Protein AF-K1GV25-F1 (afdb_monomer_lite)

Foldseek 3Di:
DQDWDQQFQPDIDSPPDNPVVLLCQLQLHADDFDAAQGWGADDQWTWHRPHPVDIDIDGHDLLNVLLSNLLSQLRDQKHALVSNPVSDPPVLSVVLVVLLVVCVVVQQWDADPRMTGGDPNVSNCSNVSSVVSSVSSVVVD

Organism: NCBI:txid620833

pLDDT: mean 89.22, std 9.33, range [40.06, 98.44]

Sequence (141 aa):
MNSYELLELTKLSNGKDKYKYIRNNNSLKNLLPIGVGAGGHIQDIGIYNMNRQVSFYSRTSELNYKLSMISGLMQFEKFNLLEIQKYCDEKIYKEIFKRLKEFENKGYIKIENNFAIYQLKGIFWGNSLVADIIELIGRNL

InterPro domains:
  IPR058240 Radical SAM superfamily [SSF102114] (24-134)

Structure (mmCIF, N/CA/C/O backbone):
data_AF-K1GV25-F1
#
_entry.id   AF-K1GV25-F1
#
loop_
_atom_site.group_PDB
_atom_site.id
_atom_site.type_symbol
_atom_site.label_atom_id
_atom_site.label_alt_id
_atom_site.label_comp_id
_atom_site.label_asym_id
_atom_site.label_entity_id
_atom_site.label_seq_id
_atom_site.pdbx_PDB_ins_code
_atom_site.Cartn_x
_atom_site.Cartn_y
_ato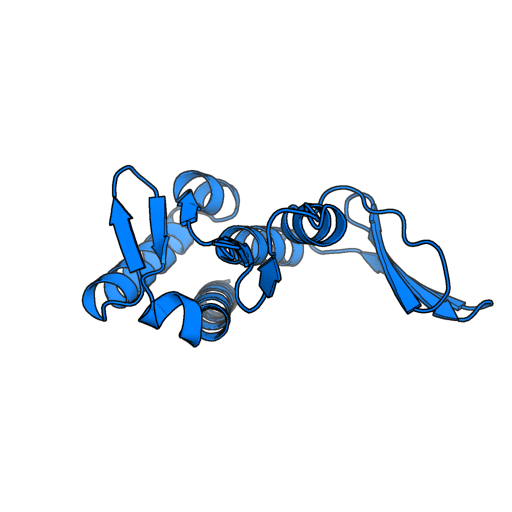m_site.Cartn_z
_atom_site.occupancy
_atom_site.B_iso_or_equiv
_atom_site.auth_seq_id
_atom_site.auth_comp_id
_atom_site.auth_asym_id
_atom_site.auth_atom_id
_atom_site.pdbx_PDB_model_num
ATOM 1 N N . MET A 1 1 ? -17.474 -26.161 -2.033 1.00 40.06 1 MET A N 1
ATOM 2 C CA . MET A 1 1 ? -17.519 -24.705 -2.293 1.00 40.06 1 MET A CA 1
ATOM 3 C C . MET A 1 1 ? -16.110 -24.259 -2.628 1.00 40.06 1 MET A C 1
ATOM 5 O O . MET A 1 1 ? -15.227 -24.489 -1.817 1.00 40.06 1 MET A O 1
ATOM 9 N N . ASN A 1 2 ? -15.879 -23.699 -3.816 1.00 49.78 2 ASN A N 1
ATOM 10 C CA . ASN A 1 2 ? -14.593 -23.075 -4.135 1.00 49.78 2 ASN A CA 1
ATOM 11 C C . ASN A 1 2 ? -14.572 -21.706 -3.443 1.00 49.78 2 ASN A C 1
ATOM 13 O O . ASN A 1 2 ? -15.161 -20.758 -3.957 1.00 49.78 2 ASN A O 1
ATOM 17 N N . SER A 1 3 ? -13.992 -21.627 -2.245 1.00 75.44 3 SER A N 1
ATOM 18 C CA . SER A 1 3 ? -13.795 -20.359 -1.542 1.00 75.44 3 SER A CA 1
ATOM 19 C C . SER A 1 3 ? -12.730 -19.549 -2.278 1.00 75.44 3 SER A C 1
ATOM 21 O O . SER A 1 3 ? -11.606 -20.016 -2.459 1.00 75.44 3 SER A O 1
ATOM 23 N N . TYR A 1 4 ? -13.100 -18.360 -2.746 1.00 80.00 4 TYR A N 1
ATOM 24 C CA . TYR A 1 4 ? -12.146 -17.401 -3.288 1.00 80.00 4 TYR A CA 1
ATOM 25 C C . TYR A 1 4 ? -11.519 -16.609 -2.137 1.00 80.00 4 TYR A C 1
ATOM 27 O O . TYR A 1 4 ? -12.224 -16.189 -1.222 1.00 80.00 4 TYR A O 1
ATOM 35 N N . GLU A 1 5 ? -10.209 -16.396 -2.198 1.00 84.56 5 GLU A N 1
ATOM 36 C CA . GLU A 1 5 ? -9.428 -15.612 -1.240 1.00 84.56 5 GLU A CA 1
ATOM 37 C C . GLU A 1 5 ? -8.871 -14.355 -1.917 1.00 84.56 5 GLU A C 1
ATOM 39 O O . GLU A 1 5 ? -8.485 -14.389 -3.092 1.00 84.56 5 GLU A O 1
ATOM 44 N N . LEU A 1 6 ? -8.799 -13.249 -1.171 1.00 85.00 6 LEU A N 1
ATOM 45 C CA . LEU A 1 6 ? -8.165 -12.016 -1.631 1.00 85.00 6 LEU A CA 1
ATOM 46 C C . LEU A 1 6 ? -6.640 -12.163 -1.580 1.00 85.00 6 LEU A C 1
ATOM 48 O O . LEU A 1 6 ? -6.056 -12.425 -0.530 1.00 85.00 6 LEU A O 1
ATOM 52 N N . LEU A 1 7 ? -5.983 -11.997 -2.728 1.00 85.62 7 LEU A N 1
ATOM 53 C CA . LEU A 1 7 ? -4.522 -12.039 -2.822 1.00 85.62 7 LEU A CA 1
ATOM 54 C C . LEU A 1 7 ? -3.897 -10.664 -2.611 1.00 85.62 7 LEU A C 1
ATOM 56 O O . LEU A 1 7 ? -2.926 -10.533 -1.869 1.00 85.62 7 LEU A O 1
ATOM 60 N N . GLU A 1 8 ? -4.462 -9.677 -3.291 1.00 86.38 8 GLU A N 1
ATOM 61 C CA . GLU A 1 8 ? -4.211 -8.248 -3.159 1.00 86.38 8 GLU A CA 1
ATOM 62 C C . GLU A 1 8 ? -5.489 -7.512 -3.570 1.00 86.38 8 GLU A C 1
ATOM 64 O O . GLU A 1 8 ? -6.396 -8.118 -4.154 1.00 86.38 8 GLU A O 1
ATOM 69 N N . LEU A 1 9 ? -5.568 -6.211 -3.302 1.00 88.12 9 LEU A N 1
ATOM 70 C CA . LEU A 1 9 ? -6.622 -5.357 -3.836 1.00 88.12 9 LEU A CA 1
ATOM 71 C C . LEU A 1 9 ? -6.808 -5.646 -5.332 1.00 88.12 9 LEU A C 1
ATOM 73 O O . LEU A 1 9 ? -5.846 -5.690 -6.093 1.00 88.12 9 LEU A O 1
ATOM 77 N N . THR A 1 10 ? -8.055 -5.858 -5.755 1.00 81.88 10 THR A N 1
ATOM 78 C CA . THR A 1 10 ? -8.461 -6.211 -7.134 1.00 81.88 10 THR A CA 1
ATOM 79 C C . THR A 1 10 ? -8.136 -7.628 -7.635 1.00 81.88 10 THR A C 1
ATOM 81 O O . THR A 1 10 ? -8.585 -7.972 -8.729 1.00 81.88 10 THR A O 1
ATOM 84 N N . LYS A 1 11 ? -7.447 -8.493 -6.868 1.00 85.44 11 LYS A N 1
ATOM 85 C CA . LYS A 1 11 ? -7.142 -9.874 -7.302 1.00 85.44 11 LYS A CA 1
ATOM 86 C C . LYS A 1 11 ? -7.589 -10.951 -6.323 1.00 85.44 11 LYS A C 1
ATOM 88 O O . LYS A 1 11 ? -7.200 -10.973 -5.158 1.00 85.44 11 LYS A O 1
ATOM 93 N N . LEU A 1 12 ? -8.340 -11.913 -6.854 1.00 86.19 12 LEU A N 1
ATOM 94 C CA . LEU A 1 12 ? -8.863 -13.073 -6.135 1.00 86.19 12 LEU A CA 1
ATOM 95 C C . LEU A 1 12 ? -8.232 -14.367 -6.667 1.00 86.19 12 LEU A C 1
ATOM 97 O O . LEU A 1 12 ? -7.954 -14.479 -7.860 1.00 86.19 12 LEU A O 1
ATOM 101 N N . SER A 1 13 ? -8.051 -15.364 -5.804 1.00 83.75 13 SER A N 1
ATOM 102 C CA . SER A 1 13 ? -7.620 -16.718 -6.180 1.00 83.75 13 SER A CA 1
ATOM 103 C C . SER A 1 13 ? -8.530 -17.766 -5.561 1.00 83.75 13 SER A C 1
ATOM 105 O O . SER A 1 13 ? -9.127 -17.544 -4.518 1.00 83.75 13 SER A O 1
ATOM 107 N N . ASN A 1 14 ? -8.625 -18.930 -6.194 1.00 86.06 14 ASN A N 1
ATOM 108 C CA . ASN A 1 14 ? -9.339 -20.098 -5.672 1.00 86.06 14 ASN A CA 1
ATOM 109 C C . ASN A 1 14 ? -8.435 -21.014 -4.817 1.00 86.06 14 ASN A C 1
ATOM 111 O O . ASN A 1 14 ? -8.712 -22.205 -4.690 1.00 86.06 14 ASN A O 1
ATOM 115 N N . GLY A 1 15 ? -7.305 -20.493 -4.324 1.00 77.50 15 GLY A N 1
ATOM 116 C CA . GLY A 1 15 ? -6.344 -21.208 -3.479 1.00 77.50 15 GLY A CA 1
ATOM 117 C C . GLY A 1 15 ? -5.365 -22.126 -4.223 1.00 77.50 15 GLY A C 1
ATOM 118 O O . GLY A 1 15 ? -4.421 -22.629 -3.614 1.00 77.50 15 GLY A O 1
ATOM 119 N N . LYS A 1 16 ? -5.532 -22.335 -5.539 1.00 80.44 16 LYS A N 1
ATOM 120 C CA . LYS A 1 16 ? -4.641 -23.210 -6.330 1.00 80.44 16 LYS A CA 1
ATOM 121 C C . LYS A 1 16 ? -3.303 -22.560 -6.668 1.00 80.44 16 LYS A C 1
ATOM 123 O O . LYS A 1 16 ? -2.297 -23.256 -6.773 1.00 80.44 16 LYS A O 1
ATOM 128 N N . ASP A 1 17 ? -3.289 -21.238 -6.814 1.00 73.38 17 ASP A N 1
ATOM 129 C CA . ASP A 1 17 ? -2.078 -20.460 -7.052 1.00 73.38 17 ASP A CA 1
ATOM 130 C C . ASP A 1 17 ? -1.862 -19.458 -5.912 1.00 73.38 17 ASP A C 1
ATOM 132 O O . ASP A 1 17 ? -2.777 -18.748 -5.481 1.00 73.38 17 ASP A O 1
ATOM 136 N N . LYS A 1 18 ? -0.619 -19.425 -5.424 1.00 71.38 18 LYS A N 1
ATOM 137 C CA . LYS A 1 18 ? -0.144 -18.532 -4.363 1.00 71.38 18 LYS A CA 1
ATOM 138 C C . LYS A 1 18 ? 0.309 -17.171 -4.905 1.00 71.38 18 LYS A C 1
ATOM 140 O O . LYS A 1 18 ? 0.632 -16.301 -4.095 1.00 71.38 18 LYS A O 1
ATOM 145 N N . TYR A 1 19 ? 0.374 -17.001 -6.233 1.00 73.06 19 TYR A N 1
ATOM 146 C CA . TYR A 1 19 ? 0.748 -15.768 -6.936 1.00 73.06 19 TYR A CA 1
ATOM 147 C C . TYR A 1 19 ? 2.008 -15.119 -6.335 1.00 73.06 19 TYR A C 1
ATOM 149 O O . TYR A 1 19 ? 2.045 -13.939 -5.980 1.00 73.06 19 TYR A O 1
ATOM 157 N N . LYS A 1 20 ? 3.069 -15.928 -6.181 1.00 73.81 20 LYS A N 1
ATOM 158 C CA . LYS A 1 20 ? 4.312 -15.528 -5.494 1.00 73.81 20 LYS A CA 1
ATOM 159 C C . LYS A 1 20 ? 4.974 -14.301 -6.123 1.00 73.81 20 LYS A C 1
ATOM 161 O O . LYS A 1 20 ? 5.569 -13.513 -5.396 1.00 73.81 20 LYS A O 1
ATOM 166 N N . TYR A 1 21 ? 4.859 -14.131 -7.442 1.00 71.88 21 TYR A N 1
ATOM 167 C CA . TYR A 1 21 ? 5.450 -12.994 -8.147 1.00 71.88 21 TYR A CA 1
ATOM 168 C C . TYR A 1 21 ? 4.874 -11.656 -7.653 1.00 71.88 21 TYR A C 1
ATOM 170 O O . TYR A 1 21 ? 5.638 -10.753 -7.332 1.00 71.88 21 TYR A O 1
ATOM 178 N N . ILE A 1 22 ? 3.547 -11.566 -7.498 1.00 70.38 22 ILE A N 1
ATOM 179 C CA . ILE A 1 22 ? 2.839 -10.365 -7.027 1.00 70.38 22 ILE A CA 1
ATOM 180 C C . ILE A 1 22 ? 3.277 -10.026 -5.610 1.00 70.38 22 ILE A C 1
ATOM 182 O O . ILE A 1 22 ? 3.664 -8.900 -5.313 1.00 70.38 22 ILE A O 1
ATOM 186 N N . ARG A 1 23 ? 3.267 -11.032 -4.731 1.00 73.25 23 ARG A N 1
ATOM 187 C CA . ARG A 1 23 ? 3.657 -10.850 -3.330 1.00 73.25 23 ARG A CA 1
ATOM 188 C C . ARG A 1 23 ? 5.112 -10.399 -3.206 1.00 73.25 23 ARG A C 1
ATOM 190 O O . ARG A 1 23 ? 5.414 -9.551 -2.371 1.00 73.25 23 ARG A O 1
ATOM 197 N N . ASN A 1 24 ? 6.009 -10.944 -4.028 1.00 75.38 24 ASN A N 1
ATOM 198 C CA . ASN A 1 24 ? 7.413 -10.530 -4.059 1.00 75.38 24 ASN A CA 1
ATOM 199 C C . ASN A 1 24 ? 7.575 -9.099 -4.583 1.00 75.38 24 ASN A C 1
ATOM 201 O O . ASN A 1 24 ? 8.348 -8.343 -4.003 1.00 75.38 24 ASN A O 1
ATOM 205 N N . ASN A 1 25 ? 6.813 -8.722 -5.612 1.00 74.88 25 ASN A N 1
ATOM 206 C CA . ASN A 1 25 ? 6.806 -7.368 -6.155 1.00 74.88 25 ASN A CA 1
ATOM 207 C C . ASN A 1 25 ? 6.343 -6.343 -5.106 1.00 74.88 25 ASN A C 1
ATOM 209 O O . ASN A 1 25 ? 7.059 -5.388 -4.825 1.00 74.88 25 ASN A O 1
ATOM 213 N N . ASN A 1 26 ? 5.210 -6.591 -4.440 1.00 75.88 26 ASN A N 1
ATOM 214 C CA . ASN A 1 26 ? 4.672 -5.686 -3.415 1.00 75.88 26 ASN A CA 1
ATOM 215 C C . ASN A 1 26 ? 5.524 -5.638 -2.137 1.00 75.88 26 ASN A C 1
ATOM 217 O O . ASN A 1 26 ? 5.451 -4.675 -1.387 1.00 75.88 26 ASN A O 1
ATOM 221 N N . SER A 1 27 ? 6.339 -6.662 -1.868 1.00 70.50 27 SER A N 1
ATOM 222 C CA . SER A 1 27 ? 7.300 -6.647 -0.751 1.00 70.50 27 SER A CA 1
ATOM 223 C C . SER A 1 27 ? 8.689 -6.145 -1.150 1.00 70.50 27 SER A C 1
ATOM 225 O O . SER A 1 27 ? 9.619 -6.275 -0.356 1.00 70.50 27 SER A O 1
ATOM 227 N N . LEU A 1 28 ? 8.836 -5.629 -2.379 1.00 69.25 28 LEU A N 1
ATOM 228 C CA . LEU A 1 28 ? 10.097 -5.210 -2.988 1.00 69.25 28 LEU A CA 1
ATOM 229 C C . LEU A 1 28 ? 11.245 -6.204 -2.740 1.00 69.25 28 LEU A C 1
ATOM 231 O O . LEU A 1 28 ? 12.404 -5.821 -2.577 1.00 69.25 28 LEU A O 1
ATOM 235 N N . LYS A 1 29 ? 10.968 -7.509 -2.796 1.00 79.12 29 LYS A N 1
ATOM 236 C CA . LYS A 1 29 ? 12.022 -8.531 -2.791 1.00 79.12 29 LYS A CA 1
ATOM 237 C C . LYS A 1 29 ? 12.694 -8.596 -4.150 1.00 79.12 29 LYS A C 1
ATOM 239 O O . LYS A 1 29 ? 12.004 -8.477 -5.154 1.00 79.12 29 LYS A O 1
ATOM 244 N N . ASN A 1 30 ? 13.998 -8.882 -4.169 1.00 83.00 30 ASN A N 1
ATOM 245 C CA . ASN A 1 30 ? 14.743 -9.077 -5.412 1.00 83.00 30 ASN A CA 1
ATOM 246 C C . ASN A 1 30 ? 13.969 -9.993 -6.371 1.00 83.00 30 ASN A C 1
ATOM 248 O O . ASN A 1 30 ? 13.679 -11.152 -6.054 1.00 83.00 30 ASN A O 1
ATOM 252 N N . LEU A 1 31 ? 13.642 -9.450 -7.537 1.00 86.38 31 LEU A N 1
ATOM 253 C CA . LEU A 1 31 ? 12.880 -10.093 -8.588 1.00 86.38 31 LEU A CA 1
ATOM 254 C C . LEU A 1 31 ? 13.661 -9.937 -9.887 1.00 86.38 31 LEU A C 1
ATOM 256 O O . LEU A 1 31 ? 13.738 -8.846 -10.443 1.00 86.38 31 LEU A O 1
ATOM 260 N N . LEU A 1 32 ? 14.245 -11.034 -10.365 1.00 88.31 32 LEU A N 1
ATOM 261 C CA . LEU A 1 32 ? 14.966 -11.047 -11.632 1.00 88.31 32 LEU A CA 1
ATOM 262 C C . LEU A 1 32 ? 13.956 -11.058 -12.795 1.00 88.31 32 LEU A C 1
ATOM 264 O O . LEU A 1 32 ? 13.213 -12.037 -12.923 1.00 88.31 32 LEU A O 1
ATOM 268 N N . PRO A 1 33 ? 13.913 -10.023 -13.654 1.00 87.81 33 PRO A N 1
ATOM 269 C CA . PRO A 1 33 ? 13.021 -10.028 -14.804 1.00 87.81 33 PRO A CA 1
ATOM 270 C C . PRO A 1 33 ? 13.611 -10.864 -15.937 1.00 87.81 33 PRO A C 1
ATOM 272 O O . PRO A 1 33 ? 14.649 -10.527 -16.509 1.00 87.81 33 PRO A O 1
ATOM 275 N N . ILE A 1 34 ? 12.922 -11.947 -16.292 1.00 89.06 34 ILE A N 1
ATOM 276 C CA . ILE A 1 34 ? 13.307 -12.828 -17.398 1.00 89.06 34 ILE A CA 1
ATOM 277 C C . ILE A 1 34 ? 12.264 -12.716 -18.509 1.00 89.06 34 ILE A C 1
ATOM 279 O O . ILE A 1 34 ? 11.072 -12.891 -18.269 1.00 89.06 34 ILE A O 1
ATOM 283 N N . GLY A 1 35 ? 12.729 -12.476 -19.735 1.00 90.19 35 GLY A N 1
ATOM 284 C CA . GLY A 1 35 ? 11.882 -12.381 -20.924 1.00 90.19 35 GLY A CA 1
ATOM 285 C C . GLY A 1 35 ? 11.492 -10.950 -21.294 1.00 90.19 35 GLY A C 1
ATOM 286 O O . GLY A 1 35 ? 11.728 -10.002 -20.547 1.00 90.19 35 GLY A O 1
ATOM 287 N N . VAL A 1 36 ? 10.925 -10.807 -22.493 1.00 90.88 36 VAL A N 1
ATOM 288 C CA . VAL A 1 36 ? 10.449 -9.528 -23.042 1.00 90.88 36 VAL A CA 1
ATOM 289 C C . VAL A 1 36 ? 9.172 -9.094 -22.324 1.00 90.88 36 VAL A C 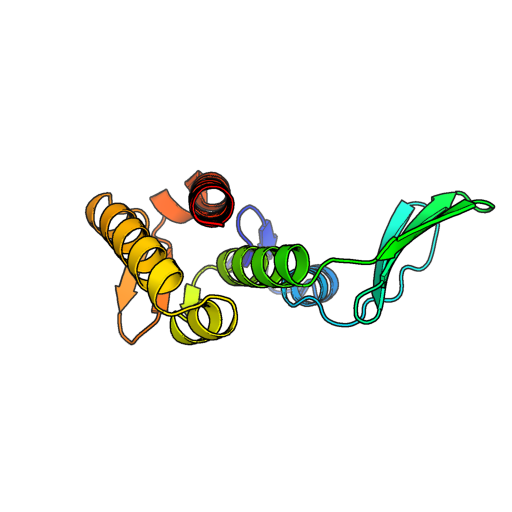1
ATOM 291 O O . VAL A 1 36 ? 8.274 -9.906 -22.124 1.00 90.88 36 VAL A O 1
ATOM 294 N N . GLY A 1 37 ? 9.095 -7.819 -21.948 1.00 89.56 37 GLY A N 1
ATOM 295 C CA . GLY A 1 37 ? 7.999 -7.237 -21.172 1.00 89.56 37 GLY A CA 1
ATOM 296 C C . GLY A 1 37 ? 8.089 -7.504 -19.668 1.00 89.56 37 GLY A C 1
ATOM 297 O O . GLY A 1 37 ? 7.199 -7.098 -18.925 1.00 89.56 37 GLY A O 1
ATOM 298 N N . ALA A 1 38 ? 9.142 -8.181 -19.197 1.00 89.75 38 ALA A N 1
ATOM 299 C CA . ALA A 1 38 ? 9.323 -8.451 -17.778 1.00 89.75 38 ALA A CA 1
ATOM 300 C C . ALA A 1 38 ? 9.918 -7.233 -17.059 1.00 89.75 38 ALA A C 1
ATOM 302 O O . ALA A 1 38 ? 10.967 -6.714 -17.450 1.00 89.75 38 ALA A O 1
ATOM 303 N N . GLY A 1 39 ? 9.247 -6.818 -15.986 1.00 89.75 39 GLY A N 1
ATOM 304 C CA . GLY A 1 39 ? 9.752 -5.869 -15.001 1.00 89.75 39 GLY A CA 1
ATOM 305 C C . GLY A 1 39 ? 10.177 -6.584 -13.723 1.00 89.75 39 GLY A C 1
ATOM 306 O O . GLY A 1 39 ? 9.620 -7.621 -13.361 1.00 89.75 39 GLY A O 1
ATOM 307 N N . GLY A 1 40 ? 11.183 -6.042 -13.057 1.00 88.62 40 GLY A N 1
ATOM 308 C CA . GLY A 1 40 ? 11.682 -6.544 -11.789 1.00 88.62 40 GLY A CA 1
ATOM 309 C C . GLY A 1 40 ? 12.644 -5.550 -11.169 1.00 88.62 40 GLY A C 1
ATOM 310 O O . GLY A 1 40 ? 12.838 -4.445 -11.677 1.00 88.62 40 GLY A O 1
ATOM 311 N N . HIS A 1 41 ? 13.263 -5.937 -10.068 1.00 88.00 41 HIS A N 1
ATOM 312 C CA . HIS A 1 41 ? 14.223 -5.088 -9.385 1.00 88.00 41 HIS A CA 1
ATOM 313 C C . HIS A 1 41 ? 15.199 -5.927 -8.571 1.00 88.00 41 HIS A C 1
ATOM 315 O O . HIS A 1 41 ? 14.868 -7.000 -8.066 1.00 88.00 41 HIS A O 1
ATOM 321 N N . ILE A 1 42 ? 16.424 -5.438 -8.447 1.00 86.62 42 ILE A N 1
ATOM 322 C CA . ILE A 1 42 ? 17.457 -6.021 -7.597 1.00 86.62 42 ILE A CA 1
ATOM 323 C C . ILE A 1 42 ? 18.015 -4.882 -6.758 1.00 86.62 42 ILE A C 1
ATOM 325 O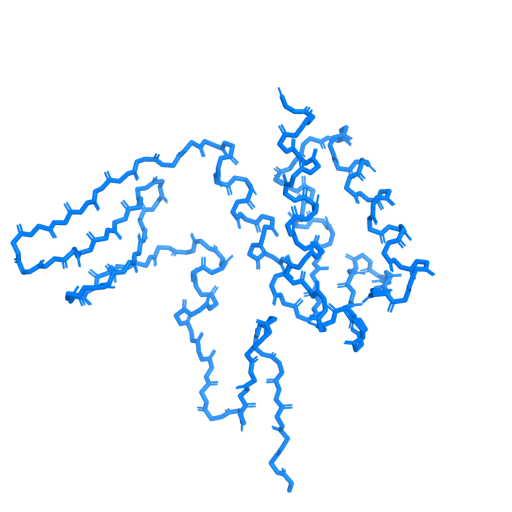 O . ILE A 1 42 ? 18.562 -3.927 -7.305 1.00 86.62 42 ILE A O 1
ATOM 329 N N . GLN A 1 43 ? 17.873 -4.989 -5.436 1.00 83.69 43 GLN A N 1
ATOM 330 C CA . GLN A 1 43 ? 18.190 -3.905 -4.504 1.00 83.69 43 GLN A CA 1
ATOM 331 C C . GLN A 1 43 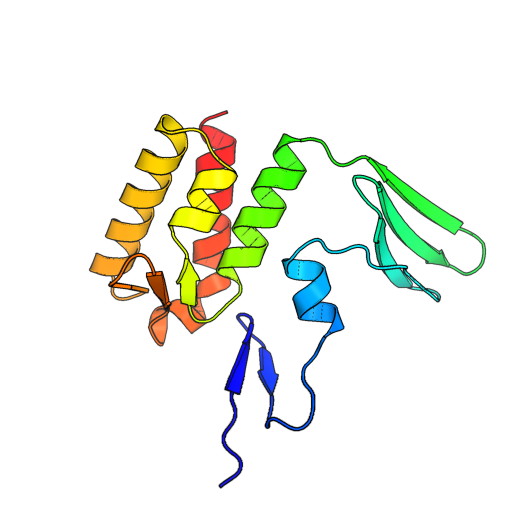? 17.446 -2.614 -4.897 1.00 83.69 43 GLN A C 1
ATOM 333 O O . GLN A 1 43 ? 16.222 -2.627 -5.014 1.00 83.69 43 GLN A O 1
ATOM 338 N N . ASP A 1 44 ? 18.162 -1.512 -5.112 1.00 83.88 44 ASP A N 1
ATOM 339 C CA . ASP A 1 44 ? 17.624 -0.215 -5.515 1.00 83.88 44 ASP A CA 1
ATOM 340 C C . ASP A 1 44 ? 17.519 -0.042 -7.042 1.00 83.88 44 ASP A C 1
ATOM 342 O O . ASP A 1 44 ? 17.106 1.019 -7.513 1.00 83.88 44 ASP A O 1
ATOM 346 N N . ILE A 1 45 ? 17.857 -1.065 -7.834 1.00 87.88 45 ILE A N 1
ATOM 347 C CA . ILE A 1 45 ? 17.842 -1.007 -9.299 1.00 87.88 45 ILE A CA 1
ATOM 348 C C . ILE A 1 45 ? 16.567 -1.661 -9.832 1.00 87.88 45 ILE A C 1
ATOM 350 O O . ILE A 1 45 ? 16.416 -2.881 -9.785 1.00 87.88 45 ILE A O 1
ATOM 354 N N . GLY A 1 46 ? 15.671 -0.849 -10.387 1.00 88.94 46 GLY A N 1
ATOM 355 C CA . GLY A 1 46 ? 14.557 -1.299 -11.218 1.00 88.94 46 GLY A CA 1
ATOM 356 C C . GLY A 1 46 ? 15.041 -1.665 -12.619 1.00 88.94 46 GLY A C 1
ATOM 357 O O . GLY A 1 46 ? 15.892 -0.980 -13.185 1.00 88.94 46 GLY A O 1
ATOM 358 N N . ILE A 1 47 ? 14.511 -2.755 -13.164 1.00 91.94 47 ILE A N 1
ATOM 359 C CA . ILE A 1 47 ? 14.906 -3.328 -14.450 1.00 91.94 47 ILE A CA 1
ATOM 360 C C . ILE A 1 47 ? 13.640 -3.632 -15.255 1.00 91.94 47 ILE A C 1
ATOM 362 O O . ILE A 1 47 ? 12.715 -4.267 -14.748 1.00 91.94 47 ILE A O 1
ATOM 366 N N . TYR A 1 48 ? 13.607 -3.227 -16.523 1.00 93.44 48 TYR A N 1
ATOM 367 C CA . TYR A 1 48 ? 12.517 -3.553 -17.441 1.00 93.44 48 TYR A CA 1
ATOM 368 C C . TYR A 1 48 ? 13.046 -3.965 -18.812 1.00 93.44 48 TYR A C 1
ATOM 370 O O . TYR A 1 48 ? 13.674 -3.172 -19.510 1.00 93.44 48 TYR A O 1
ATOM 378 N N . ASN A 1 49 ? 12.766 -5.199 -19.223 1.00 92.62 49 ASN A N 1
ATOM 379 C CA . ASN A 1 49 ? 13.170 -5.718 -20.527 1.00 92.62 49 ASN A CA 1
ATOM 380 C C . ASN A 1 49 ? 12.149 -5.296 -21.587 1.00 92.62 49 ASN A C 1
ATOM 382 O O . ASN A 1 49 ? 11.157 -5.989 -21.806 1.00 92.62 49 ASN A O 1
ATOM 386 N N . MET A 1 50 ? 12.375 -4.171 -22.262 1.00 90.69 50 MET A N 1
ATOM 387 C CA . MET A 1 50 ? 11.427 -3.659 -23.254 1.00 90.69 50 MET A CA 1
ATOM 388 C C . MET A 1 50 ? 11.302 -4.595 -24.462 1.00 90.69 50 MET A C 1
ATOM 390 O O . MET A 1 50 ? 10.198 -4.854 -24.936 1.00 90.69 50 MET A O 1
ATOM 394 N N . ASN A 1 51 ? 12.424 -5.102 -24.973 1.00 92.19 51 ASN A N 1
ATOM 395 C CA . ASN A 1 51 ? 12.459 -6.067 -26.071 1.00 92.19 51 ASN A CA 1
ATOM 396 C C . ASN A 1 51 ? 13.721 -6.944 -25.981 1.00 92.19 51 ASN A C 1
ATOM 398 O O . ASN A 1 51 ? 14.466 -6.869 -25.010 1.00 92.19 51 ASN A O 1
ATOM 402 N N . ARG A 1 52 ? 13.965 -7.802 -26.983 1.00 87.69 52 ARG A N 1
ATOM 403 C CA . ARG A 1 52 ? 15.118 -8.728 -26.985 1.00 87.69 52 ARG A CA 1
ATOM 404 C C . ARG A 1 52 ? 16.487 -8.031 -26.967 1.00 87.69 52 ARG A C 1
ATOM 406 O O . ARG A 1 52 ? 17.477 -8.694 -26.691 1.00 87.69 52 ARG A O 1
ATOM 413 N N . GLN A 1 53 ? 16.548 -6.746 -27.305 1.00 91.06 53 GLN A N 1
ATOM 414 C CA . GLN A 1 53 ? 17.781 -5.976 -27.470 1.00 91.06 53 GLN A CA 1
ATOM 415 C C . GLN A 1 53 ? 17.921 -4.840 -26.450 1.00 91.06 53 GLN A C 1
ATOM 417 O O . GLN A 1 53 ? 19.028 -4.355 -26.238 1.00 91.06 53 GLN A O 1
ATOM 422 N N . VAL A 1 54 ? 16.820 -4.399 -25.834 1.00 91.50 54 VAL A N 1
ATOM 423 C CA . VAL A 1 54 ? 16.792 -3.205 -24.985 1.00 91.50 54 VAL A CA 1
ATOM 424 C C . VAL A 1 54 ? 16.161 -3.513 -23.634 1.00 91.50 54 VAL A C 1
ATOM 426 O O . VAL A 1 54 ? 15.003 -3.935 -23.559 1.00 91.50 54 VAL A O 1
ATOM 429 N N . SER A 1 55 ? 16.908 -3.191 -22.579 1.00 93.06 55 SER A N 1
ATOM 430 C CA . SER A 1 55 ? 16.438 -3.168 -21.196 1.00 93.06 55 SER A CA 1
ATOM 431 C C . SER A 1 55 ? 16.693 -1.795 -20.582 1.00 93.06 55 SER A C 1
ATOM 433 O O . SER A 1 55 ? 17.761 -1.213 -20.767 1.00 93.06 55 SER A O 1
ATOM 435 N N . PHE A 1 56 ? 15.713 -1.288 -19.843 1.00 92.81 56 PHE A N 1
ATOM 436 C CA . PHE A 1 56 ? 15.829 -0.070 -19.055 1.00 92.81 56 PHE A CA 1
ATOM 437 C C . PHE A 1 56 ? 16.237 -0.397 -17.628 1.00 92.81 56 PHE A C 1
ATOM 439 O O . PHE A 1 56 ? 15.739 -1.355 -17.038 1.00 92.81 56 PHE A O 1
ATOM 446 N N . TYR A 1 57 ? 17.107 0.447 -17.083 1.00 91.44 57 TYR A N 1
ATOM 447 C CA . TYR A 1 57 ? 17.571 0.376 -15.708 1.00 91.44 57 TYR A CA 1
ATOM 448 C C . TYR A 1 57 ? 17.333 1.729 -15.053 1.00 91.44 57 TYR A C 1
ATOM 450 O O . TYR A 1 57 ? 17.677 2.767 -15.618 1.00 91.44 57 TYR A O 1
ATOM 458 N N . SER A 1 58 ? 16.755 1.722 -13.862 1.00 89.88 58 SER A N 1
ATOM 459 C CA . SER A 1 58 ? 16.493 2.931 -13.087 1.00 89.88 58 SER A CA 1
ATOM 460 C C . SER A 1 58 ? 16.930 2.722 -11.652 1.00 89.88 58 SER A C 1
ATOM 462 O O . SER A 1 58 ? 16.617 1.691 -11.061 1.00 89.88 58 SER A O 1
ATOM 464 N N . ARG A 1 59 ? 17.603 3.711 -11.066 1.00 89.31 59 ARG A N 1
ATOM 465 C CA . ARG A 1 59 ? 17.891 3.705 -9.633 1.00 89.31 59 ARG A CA 1
ATOM 466 C C . ARG A 1 59 ? 16.727 4.333 -8.874 1.00 89.31 59 ARG A C 1
ATOM 468 O O . ARG A 1 59 ? 16.268 5.420 -9.216 1.00 89.31 59 ARG A O 1
ATOM 475 N N . THR A 1 60 ? 16.265 3.646 -7.844 1.00 85.31 60 THR A N 1
ATOM 476 C CA . THR A 1 60 ? 15.177 4.091 -6.976 1.00 85.31 60 THR A CA 1
ATOM 477 C C . THR A 1 60 ? 15.754 4.987 -5.888 1.00 85.31 60 THR A C 1
ATOM 479 O O . THR A 1 60 ? 16.691 4.598 -5.196 1.00 85.31 60 THR A O 1
ATOM 482 N N . SER A 1 61 ? 15.213 6.197 -5.728 1.00 87.50 61 SER A N 1
ATOM 483 C CA . SER A 1 61 ? 15.572 7.053 -4.594 1.00 87.50 61 SER A CA 1
ATOM 484 C C . SER A 1 61 ? 15.071 6.444 -3.282 1.00 87.50 61 SER A C 1
ATOM 486 O O . SER A 1 61 ? 14.085 5.706 -3.266 1.00 87.50 61 SER A O 1
ATOM 488 N N . GLU A 1 62 ? 15.704 6.793 -2.161 1.00 86.12 62 GLU A N 1
ATOM 489 C CA . GLU A 1 62 ? 15.267 6.326 -0.839 1.00 86.12 62 GLU A CA 1
ATOM 490 C C . GLU A 1 62 ? 13.794 6.676 -0.565 1.00 86.12 62 GLU A C 1
ATOM 492 O O . GLU A 1 62 ? 13.039 5.863 -0.030 1.00 86.12 62 GLU A O 1
ATOM 497 N N . LEU A 1 63 ? 13.361 7.865 -0.996 1.00 87.25 63 LEU A N 1
ATOM 498 C CA . LEU A 1 63 ? 11.970 8.285 -0.894 1.00 87.25 63 LEU A CA 1
ATOM 499 C C . LEU A 1 63 ? 11.036 7.370 -1.699 1.00 87.25 63 LEU A C 1
ATOM 501 O O . LEU A 1 63 ? 10.065 6.845 -1.156 1.00 87.25 63 LEU A O 1
ATOM 505 N N . ASN A 1 64 ? 11.339 7.136 -2.977 1.00 87.12 64 ASN A N 1
ATOM 506 C CA . ASN A 1 64 ? 10.509 6.278 -3.825 1.00 87.12 64 ASN A CA 1
ATOM 507 C C . ASN A 1 64 ? 10.460 4.838 -3.301 1.00 87.12 64 ASN A C 1
ATOM 509 O O . ASN A 1 64 ? 9.418 4.189 -3.394 1.00 87.12 64 ASN A O 1
ATOM 513 N N . TYR A 1 65 ? 11.551 4.353 -2.704 1.00 87.25 65 TYR A N 1
ATOM 514 C CA . TYR A 1 65 ? 11.584 3.057 -2.033 1.00 87.25 65 TYR A CA 1
ATOM 515 C C . TYR A 1 65 ? 10.618 3.018 -0.840 1.00 87.25 65 TYR A C 1
ATOM 517 O O . TYR A 1 65 ? 9.776 2.123 -0.768 1.00 87.25 65 TYR A O 1
ATOM 525 N N . LYS A 1 66 ? 10.666 4.015 0.055 1.00 90.00 66 LYS A N 1
ATOM 526 C CA . LYS A 1 66 ? 9.747 4.125 1.205 1.00 90.00 66 LYS A CA 1
ATOM 527 C C . LYS A 1 66 ? 8.279 4.175 0.768 1.00 90.00 66 LYS A C 1
ATOM 529 O O . LYS A 1 66 ? 7.462 3.422 1.297 1.00 90.00 66 LYS A O 1
ATOM 534 N N . LEU A 1 67 ? 7.954 4.994 -0.237 1.00 91.56 67 LEU A N 1
ATOM 535 C CA . LEU A 1 67 ? 6.601 5.083 -0.804 1.00 91.56 67 LEU A CA 1
ATOM 536 C C . LEU A 1 67 ? 6.140 3.745 -1.397 1.00 91.56 67 LEU A C 1
ATOM 538 O O . LEU A 1 67 ? 5.009 3.319 -1.165 1.00 91.56 67 LEU A O 1
ATOM 542 N N . SER A 1 68 ? 7.026 3.054 -2.117 1.00 89.62 68 SER A N 1
ATOM 543 C CA . SER A 1 68 ? 6.730 1.744 -2.706 1.00 89.62 68 SER A CA 1
ATOM 544 C C . SER A 1 68 ? 6.478 0.682 -1.634 1.00 89.62 68 SER A C 1
ATOM 546 O O . SER A 1 68 ? 5.541 -0.102 -1.771 1.00 89.62 68 SER A O 1
ATOM 548 N N . MET A 1 69 ? 7.246 0.689 -0.537 1.00 90.62 69 MET A N 1
ATOM 549 C CA . MET A 1 69 ? 7.039 -0.227 0.590 1.00 90.62 69 MET A CA 1
ATOM 550 C C . MET A 1 69 ? 5.691 0.004 1.274 1.00 90.62 69 MET A C 1
ATOM 552 O O . MET A 1 69 ? 4.957 -0.950 1.524 1.00 90.62 69 MET A O 1
ATOM 556 N N . ILE A 1 70 ? 5.332 1.264 1.532 1.00 94.19 70 ILE A N 1
ATOM 557 C CA . ILE A 1 70 ? 4.034 1.628 2.119 1.00 94.19 70 ILE A CA 1
ATOM 558 C C . ILE A 1 70 ? 2.886 1.196 1.199 1.00 94.19 70 ILE A C 1
ATOM 560 O O . ILE A 1 70 ? 1.965 0.512 1.645 1.00 94.19 70 ILE A O 1
ATOM 564 N N . SER A 1 71 ? 2.971 1.533 -0.091 1.00 94.12 71 SER A N 1
ATOM 565 C CA . SER A 1 71 ? 1.969 1.151 -1.092 1.00 94.12 71 SER A CA 1
ATOM 566 C C . SER A 1 71 ? 1.787 -0.366 -1.157 1.00 94.12 71 SER A C 1
ATOM 568 O O . SER A 1 71 ? 0.662 -0.860 -1.086 1.00 94.12 71 SER A O 1
ATOM 570 N N . GLY A 1 72 ? 2.894 -1.111 -1.213 1.00 92.00 72 GLY A N 1
ATOM 571 C CA . GLY A 1 72 ? 2.902 -2.568 -1.274 1.00 92.00 72 GLY A CA 1
ATOM 572 C C . GLY A 1 72 ? 2.331 -3.242 -0.026 1.00 92.00 72 GLY A C 1
ATOM 573 O O . GLY A 1 72 ? 1.593 -4.219 -0.148 1.00 92.00 72 GLY A O 1
ATOM 574 N N . LEU A 1 73 ? 2.594 -2.704 1.170 1.00 93.94 73 LEU A N 1
ATOM 575 C CA . LEU A 1 73 ? 1.975 -3.174 2.415 1.00 93.94 73 LEU A CA 1
ATOM 576 C C . LEU A 1 73 ? 0.451 -3.008 2.387 1.00 93.94 73 LEU A C 1
ATOM 578 O O . LEU A 1 73 ? -0.270 -3.918 2.792 1.00 93.94 73 LEU A O 1
ATOM 582 N N . MET A 1 74 ? -0.040 -1.879 1.874 1.00 95.88 74 MET A N 1
ATOM 583 C CA . MET A 1 74 ? -1.473 -1.577 1.795 1.00 95.88 74 MET A CA 1
ATOM 584 C C . MET A 1 74 ? -2.220 -2.367 0.707 1.00 95.88 74 MET A C 1
ATOM 586 O O . MET A 1 74 ? -3.444 -2.315 0.658 1.00 95.88 74 MET A O 1
ATOM 590 N N . GLN A 1 75 ? -1.530 -3.129 -0.149 1.00 93.81 75 GLN A N 1
ATOM 591 C CA . GLN A 1 75 ? -2.191 -3.971 -1.156 1.00 93.81 75 GLN A CA 1
ATOM 592 C C . GLN A 1 75 ? -2.907 -5.188 -0.560 1.00 93.81 75 GLN A C 1
ATOM 594 O O . GLN A 1 75 ? -3.689 -5.835 -1.253 1.00 93.81 75 GLN A O 1
ATOM 599 N N . PHE A 1 76 ? -2.654 -5.541 0.699 1.00 92.31 76 PHE A N 1
ATOM 600 C CA . PHE A 1 76 ? -3.220 -6.738 1.319 1.00 92.31 76 PHE A CA 1
ATOM 601 C C . PHE A 1 76 ? -4.484 -6.433 2.127 1.00 92.31 76 PHE A C 1
ATOM 603 O O . PHE A 1 76 ? -4.655 -5.334 2.644 1.00 92.31 76 PHE A O 1
ATOM 610 N N . GLU A 1 77 ? -5.347 -7.444 2.292 1.00 91.62 77 GLU A N 1
ATOM 611 C CA . GLU A 1 77 ? -6.606 -7.365 3.061 1.00 91.62 77 GLU A CA 1
ATOM 612 C C . GLU A 1 77 ? -6.430 -6.736 4.450 1.00 91.62 77 GLU A C 1
ATOM 614 O O . GLU A 1 77 ? -7.289 -6.001 4.936 1.00 91.62 77 GLU A O 1
ATOM 619 N N . LYS A 1 78 ? -5.288 -7.015 5.079 1.00 94.50 78 LYS A N 1
ATOM 620 C CA . LYS A 1 78 ? -4.855 -6.383 6.315 1.00 94.50 78 LYS A CA 1
ATOM 621 C C . LYS A 1 78 ? -3.381 -6.025 6.239 1.00 94.50 78 LYS A C 1
ATOM 623 O O . LYS A 1 78 ? -2.585 -6.788 5.689 1.00 94.50 78 LYS A O 1
ATOM 628 N N . PHE A 1 79 ? -3.010 -4.919 6.868 1.00 95.69 79 PHE A N 1
ATOM 629 C CA . PHE A 1 79 ? -1.627 -4.462 6.935 1.00 95.69 79 PHE A CA 1
ATOM 630 C C . PHE A 1 79 ? -1.257 -3.979 8.336 1.00 95.69 79 PHE A C 1
ATOM 632 O O . PHE A 1 79 ? -2.095 -3.493 9.097 1.00 95.69 79 PHE A O 1
ATOM 639 N N . ASN A 1 80 ? 0.011 -4.182 8.692 1.00 95.75 80 ASN A N 1
ATOM 640 C CA . ASN A 1 80 ? 0.545 -3.890 10.017 1.00 95.75 80 ASN A CA 1
ATOM 641 C C . ASN A 1 80 ? 1.000 -2.427 10.090 1.00 95.75 80 ASN A C 1
ATOM 643 O O . ASN A 1 80 ? 1.861 -2.003 9.320 1.00 95.75 80 ASN A O 1
ATOM 647 N N . LEU A 1 81 ? 0.459 -1.673 11.044 1.00 96.56 81 LEU A N 1
ATOM 648 C CA . LEU A 1 81 ? 0.764 -0.253 11.216 1.00 96.56 81 LEU A CA 1
ATOM 649 C C . LEU A 1 81 ? 2.213 -0.005 11.667 1.00 96.56 81 LEU A C 1
ATOM 651 O O . LEU A 1 81 ? 2.819 0.981 11.255 1.00 96.56 81 LEU A O 1
ATOM 655 N N . LEU A 1 82 ? 2.809 -0.937 12.421 1.00 94.94 82 LEU A N 1
ATOM 656 C CA . LEU A 1 82 ? 4.225 -0.851 12.801 1.00 94.94 82 LEU A CA 1
ATOM 657 C C . LEU A 1 82 ? 5.151 -1.058 11.598 1.00 94.94 82 LEU A C 1
ATOM 659 O O . LEU A 1 82 ? 6.242 -0.501 11.576 1.00 94.94 82 LEU A O 1
ATOM 663 N N . GLU A 1 83 ? 4.736 -1.831 10.588 1.00 94.62 83 GLU A N 1
ATOM 664 C CA . GLU A 1 83 ? 5.525 -1.956 9.355 1.00 94.62 83 GLU A CA 1
ATOM 665 C C . GLU A 1 83 ? 5.494 -0.654 8.550 1.00 94.62 83 GLU A C 1
ATOM 667 O O . GLU A 1 83 ? 6.531 -0.239 8.051 1.00 94.62 83 GLU A O 1
ATOM 672 N N . ILE A 1 84 ? 4.351 0.041 8.492 1.00 94.75 84 ILE A N 1
ATOM 673 C CA . ILE A 1 84 ? 4.251 1.369 7.862 1.00 94.75 84 ILE A CA 1
ATOM 674 C C . ILE A 1 84 ? 5.176 2.375 8.562 1.00 94.75 84 ILE A C 1
ATOM 676 O O . ILE A 1 84 ? 5.904 3.112 7.894 1.00 94.75 84 ILE A O 1
ATOM 680 N N . GLN A 1 85 ? 5.203 2.362 9.899 1.00 94.12 85 GLN A N 1
ATOM 681 C CA . GLN A 1 85 ? 6.034 3.262 10.703 1.00 94.12 85 GLN A CA 1
ATOM 682 C C . GLN A 1 85 ? 7.537 3.126 10.402 1.00 94.12 85 GLN A C 1
ATOM 684 O O . GLN A 1 85 ? 8.263 4.106 10.494 1.00 94.12 85 GLN A O 1
ATOM 689 N N . LYS A 1 86 ? 8.027 1.950 9.986 1.00 93.88 86 LYS A N 1
ATOM 690 C CA . LYS A 1 86 ? 9.447 1.765 9.620 1.00 93.88 86 LYS A CA 1
ATOM 691 C C . LYS A 1 86 ? 9.877 2.579 8.396 1.00 93.88 86 LYS A C 1
ATOM 693 O O . LYS A 1 86 ? 11.071 2.802 8.210 1.00 93.88 86 LYS A O 1
ATOM 698 N N . TYR A 1 87 ? 8.930 2.987 7.551 1.00 92.19 87 TYR A N 1
ATOM 699 C CA . TYR A 1 87 ? 9.200 3.659 6.277 1.00 92.19 87 TYR A CA 1
ATOM 700 C C . TYR A 1 87 ? 8.866 5.154 6.288 1.00 92.19 87 TYR A C 1
ATOM 702 O O . TYR A 1 87 ? 8.995 5.809 5.257 1.00 92.19 87 TYR A O 1
ATOM 710 N N . CYS A 1 88 ? 8.465 5.717 7.426 1.00 90.12 88 CYS A N 1
ATOM 711 C CA . CYS A 1 88 ? 8.185 7.143 7.565 1.00 90.12 88 CYS A CA 1
ATOM 712 C C . CYS A 1 88 ? 8.685 7.667 8.916 1.00 90.12 88 CYS A C 1
ATOM 714 O O . CYS A 1 88 ? 8.834 6.911 9.871 1.00 90.12 88 CYS A O 1
ATOM 716 N N . ASP A 1 89 ? 8.990 8.962 8.991 1.00 90.69 89 ASP A N 1
ATOM 717 C CA . ASP A 1 89 ? 9.301 9.584 10.277 1.00 90.69 89 ASP A CA 1
ATOM 718 C C . ASP A 1 89 ? 8.040 9.725 11.150 1.00 90.69 89 ASP A C 1
ATOM 720 O O . ASP A 1 89 ? 6.906 9.537 10.698 1.00 90.69 89 ASP A O 1
ATOM 724 N N . GLU A 1 90 ? 8.229 10.064 12.426 1.00 93.12 90 GLU A N 1
ATOM 725 C CA . GLU A 1 90 ? 7.126 10.161 13.385 1.00 93.12 90 GLU A CA 1
ATOM 726 C C . GLU A 1 90 ? 6.076 11.213 12.983 1.00 93.12 90 GLU A C 1
ATOM 728 O O . GLU A 1 90 ? 4.881 11.023 13.228 1.00 93.12 90 GLU A O 1
ATOM 733 N N . LYS A 1 91 ? 6.497 12.318 12.356 1.00 93.50 91 LYS A N 1
ATOM 734 C CA . LYS A 1 91 ? 5.599 13.404 11.948 1.00 93.50 91 LYS A CA 1
ATOM 735 C C . LYS A 1 91 ? 4.687 12.934 10.817 1.00 93.50 91 LYS A C 1
ATOM 737 O O . LYS A 1 91 ? 3.470 13.071 10.920 1.00 93.50 91 LYS A O 1
ATOM 742 N N . ILE A 1 92 ? 5.263 12.341 9.775 1.00 93.06 92 ILE A N 1
ATOM 743 C CA . ILE A 1 92 ? 4.527 11.788 8.637 1.00 93.06 92 ILE A CA 1
ATOM 744 C C . ILE A 1 92 ? 3.628 10.641 9.104 1.00 93.06 92 ILE A C 1
ATOM 746 O O . ILE A 1 92 ? 2.460 10.580 8.720 1.00 93.06 92 ILE A O 1
ATOM 750 N N . TYR A 1 93 ? 4.122 9.768 9.985 1.00 95.62 93 TYR A N 1
ATOM 751 C CA . TYR A 1 93 ? 3.329 8.663 10.518 1.00 95.62 93 TYR A CA 1
ATOM 752 C C . TYR A 1 93 ? 2.072 9.144 11.260 1.00 95.62 93 TYR A C 1
ATOM 754 O O . TYR A 1 93 ? 1.002 8.560 11.091 1.00 95.62 93 TYR A O 1
ATOM 762 N N . LYS A 1 94 ? 2.160 10.231 12.039 1.00 95.69 94 LYS A N 1
ATOM 763 C CA . LYS A 1 94 ? 0.991 10.831 12.708 1.00 95.69 94 LYS A CA 1
ATOM 764 C C . LYS A 1 94 ? -0.071 11.295 11.708 1.00 95.69 94 LYS A C 1
ATOM 766 O O . LYS A 1 94 ? -1.255 11.036 11.929 1.00 95.69 94 LYS A O 1
ATOM 771 N N . GLU A 1 95 ? 0.334 11.914 10.600 1.00 96.19 95 GLU A N 1
ATOM 772 C CA . GLU A 1 95 ? -0.592 12.334 9.539 1.00 96.19 95 GLU A CA 1
ATOM 773 C C . GLU A 1 95 ? -1.220 11.135 8.815 1.00 96.19 95 GLU A C 1
ATOM 775 O O . GLU A 1 95 ? -2.438 11.100 8.620 1.00 96.19 9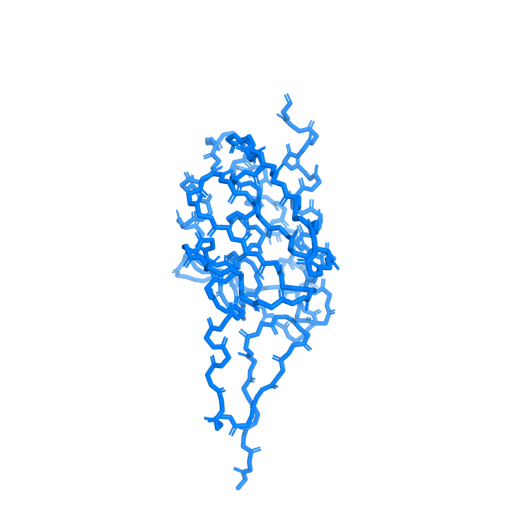5 GLU A O 1
ATOM 780 N N . ILE A 1 96 ? -0.425 10.107 8.495 1.00 96.44 96 ILE A N 1
ATOM 781 C CA . ILE A 1 96 ? -0.930 8.843 7.936 1.00 96.44 96 ILE A CA 1
ATOM 782 C C . ILE A 1 96 ? -1.970 8.239 8.880 1.00 96.44 96 ILE A C 1
ATOM 784 O O . ILE A 1 96 ? -3.076 7.909 8.459 1.00 96.44 96 ILE A O 1
ATOM 788 N N . PHE A 1 97 ? -1.652 8.116 10.170 1.00 97.25 97 PHE A N 1
ATOM 789 C CA . PHE A 1 97 ? -2.548 7.500 11.143 1.00 97.25 97 PHE A CA 1
ATOM 790 C C . PHE A 1 97 ? -3.855 8.284 11.306 1.00 97.25 97 PHE A C 1
ATOM 792 O O . PHE A 1 97 ? -4.930 7.685 11.372 1.00 97.25 97 PHE A O 1
ATOM 799 N N . LYS A 1 98 ? -3.790 9.620 11.295 1.00 97.50 98 LYS A N 1
ATOM 800 C CA . LYS A 1 98 ? -4.977 10.483 11.275 1.00 97.50 98 LYS A CA 1
ATOM 801 C C . LYS A 1 98 ? -5.850 10.204 10.048 1.00 97.50 98 LYS A C 1
ATOM 803 O O . LYS A 1 98 ? -7.055 10.005 10.197 1.00 97.50 98 LYS A O 1
ATOM 808 N N . ARG A 1 99 ? -5.254 10.103 8.855 1.00 97.88 99 ARG A N 1
ATOM 809 C CA . ARG A 1 99 ? -5.981 9.761 7.622 1.00 97.88 99 ARG A CA 1
ATOM 810 C C . ARG A 1 99 ? -6.581 8.351 7.672 1.00 97.88 99 ARG A C 1
ATOM 812 O O . ARG A 1 99 ? -7.732 8.160 7.289 1.00 97.88 99 ARG A O 1
ATOM 819 N N . LEU A 1 100 ? -5.867 7.371 8.227 1.00 98.12 100 LEU A N 1
ATOM 820 C CA . LEU A 1 100 ? -6.402 6.022 8.450 1.00 98.12 100 LEU A CA 1
ATOM 821 C C . LEU A 1 100 ? -7.600 6.033 9.416 1.00 98.12 100 LEU A C 1
ATOM 823 O O . LEU A 1 100 ? -8.577 5.323 9.189 1.00 98.12 100 LEU A O 1
ATOM 827 N N . LYS A 1 101 ? -7.592 6.879 10.451 1.00 98.44 101 LYS A N 1
ATOM 828 C CA . LYS A 1 101 ? -8.758 7.060 11.332 1.00 98.44 101 LYS A CA 1
ATOM 829 C C . LYS A 1 101 ? -9.957 7.674 10.606 1.00 98.44 101 LYS A C 1
ATOM 831 O O . LYS A 1 101 ? -11.090 7.263 10.843 1.00 98.44 101 LYS A O 1
ATOM 836 N N . GLU A 1 102 ? -9.735 8.588 9.664 1.00 98.44 102 GLU A N 1
ATOM 837 C CA . GLU A 1 102 ? -10.805 9.077 8.783 1.00 98.44 102 GLU A CA 1
ATOM 838 C C . GLU A 1 102 ? -11.370 7.956 7.897 1.00 98.44 102 GLU A C 1
ATOM 840 O O . GLU A 1 102 ? -12.580 7.900 7.665 1.00 98.44 102 GLU A O 1
ATOM 845 N N . PHE A 1 103 ? -10.518 7.044 7.418 1.00 98.44 103 PHE A N 1
ATOM 846 C CA . PHE A 1 103 ? -10.958 5.876 6.655 1.00 98.44 103 PHE A CA 1
ATOM 847 C C . PHE A 1 103 ? -11.785 4.907 7.502 1.00 98.44 103 PHE A C 1
ATOM 849 O O . PHE A 1 103 ? -12.805 4.402 7.026 1.00 98.44 103 PHE A O 1
ATOM 856 N N . GLU A 1 104 ? -11.373 4.677 8.749 1.00 98.44 104 GLU A N 1
ATOM 857 C CA . GLU A 1 104 ? -12.106 3.862 9.717 1.00 98.44 104 GLU A CA 1
ATOM 858 C C . GLU A 1 104 ? -13.501 4.438 9.984 1.00 98.44 104 GLU A C 1
ATOM 860 O O . GLU A 1 104 ? -14.500 3.742 9.805 1.00 98.44 104 GLU A O 1
ATOM 865 N N . ASN A 1 105 ? -13.595 5.739 10.278 1.00 98.25 105 ASN A N 1
ATOM 866 C CA . ASN A 1 105 ? -14.873 6.422 10.515 1.00 98.25 105 ASN A CA 1
ATOM 867 C C . ASN A 1 105 ? -15.832 6.346 9.314 1.00 98.25 105 ASN A C 1
ATOM 869 O O . ASN A 1 105 ? -17.050 6.347 9.480 1.00 98.25 105 ASN A O 1
ATOM 873 N N . LYS A 1 106 ? -15.298 6.272 8.088 1.00 98.00 106 LYS A N 1
ATOM 874 C CA . LYS A 1 106 ? -16.078 6.132 6.844 1.00 98.00 106 LYS A CA 1
ATOM 875 C C . LYS A 1 106 ? -16.410 4.674 6.485 1.00 98.00 106 LYS A C 1
ATOM 877 O O . LYS A 1 106 ? -17.030 4.437 5.437 1.00 98.00 106 LYS A O 1
ATOM 882 N N . GLY A 1 107 ? -15.995 3.717 7.319 1.00 98.12 107 GLY A N 1
ATOM 883 C CA . GLY A 1 107 ? -16.240 2.284 7.159 1.00 98.12 107 GLY A CA 1
ATOM 884 C C . GLY A 1 107 ? -15.396 1.615 6.074 1.00 98.12 107 GLY A C 1
ATOM 885 O O . GLY A 1 107 ? -15.801 0.585 5.540 1.00 98.12 107 GLY A O 1
ATOM 886 N N . TYR A 1 108 ? -14.260 2.202 5.687 1.00 98.38 108 TYR A N 1
ATOM 887 C CA . TYR A 1 108 ? -13.356 1.584 4.712 1.00 98.38 108 TYR A CA 1
ATOM 888 C C . TYR A 1 108 ? -12.439 0.549 5.356 1.00 98.38 108 TYR A C 1
ATOM 890 O O . TYR A 1 108 ? -12.174 -0.496 4.769 1.00 98.38 108 TYR A O 1
ATOM 898 N N . ILE A 1 109 ? -11.965 0.825 6.565 1.00 98.44 109 ILE A N 1
ATOM 899 C CA . ILE A 1 109 ? -11.094 -0.072 7.320 1.00 98.44 109 ILE A CA 1
ATOM 900 C C . ILE A 1 109 ? -11.606 -0.217 8.750 1.00 98.44 109 ILE A C 1
ATOM 902 O O . ILE A 1 109 ? -12.445 0.557 9.200 1.00 98.44 109 ILE A O 1
ATOM 906 N N . LYS A 1 110 ? -11.065 -1.195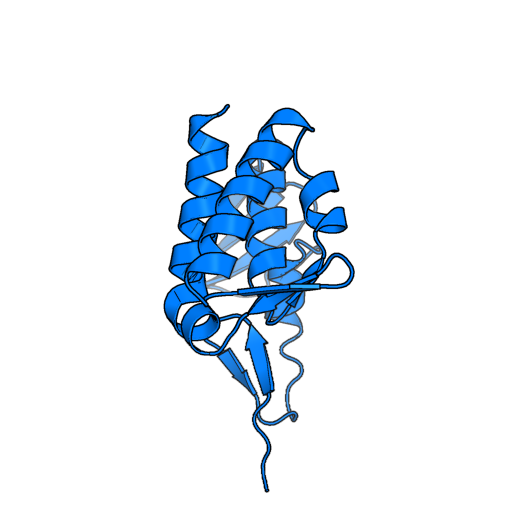 9.465 1.00 98.38 110 LYS A N 1
ATOM 907 C CA . LYS A 1 110 ? -11.153 -1.321 10.916 1.00 98.38 110 LYS A CA 1
ATOM 908 C C . LYS A 1 110 ? -9.738 -1.411 11.470 1.00 98.38 110 LYS A C 1
ATOM 910 O O . LYS A 1 110 ? -8.934 -2.179 10.942 1.00 98.38 110 LYS A O 1
ATOM 915 N N . ILE A 1 111 ? -9.430 -0.630 12.497 1.00 98.25 111 ILE A N 1
ATOM 916 C CA . ILE A 1 111 ? -8.135 -0.638 13.167 1.00 98.25 111 ILE A CA 1
ATOM 917 C C . ILE A 1 111 ? -8.266 -1.421 14.471 1.00 98.25 111 ILE A C 1
ATOM 919 O O . ILE A 1 111 ? -8.965 -1.012 15.394 1.00 98.25 111 ILE A O 1
ATOM 923 N N . GLU A 1 112 ? -7.561 -2.542 14.572 1.00 96.75 112 GLU A N 1
ATOM 924 C CA . GLU A 1 112 ? -7.539 -3.382 15.770 1.00 96.75 112 GLU A CA 1
ATOM 925 C C . GLU A 1 112 ? -6.193 -4.090 15.908 1.00 96.75 112 GLU A C 1
ATOM 927 O O . GLU A 1 112 ? -5.589 -4.492 14.917 1.00 96.75 112 GLU A O 1
ATOM 932 N N . ASN A 1 113 ? -5.703 -4.237 17.143 1.00 94.88 113 ASN A N 1
ATOM 933 C CA . ASN A 1 113 ? -4.459 -4.957 17.444 1.00 94.88 113 ASN A CA 1
ATOM 934 C C . ASN A 1 113 ? -3.266 -4.536 16.564 1.00 94.88 113 ASN A C 1
ATOM 936 O O . ASN A 1 113 ? -2.474 -5.378 16.148 1.00 94.88 113 ASN A O 1
ATOM 940 N N . ASN A 1 114 ? -3.149 -3.235 16.272 1.00 95.81 114 ASN A N 1
ATOM 941 C CA . ASN A 1 114 ? -2.097 -2.660 15.429 1.00 95.81 114 ASN A CA 1
ATOM 942 C C . ASN A 1 114 ? -2.154 -3.063 13.933 1.00 95.81 114 ASN A C 1
ATOM 944 O O . ASN A 1 114 ? -1.201 -2.872 13.176 1.00 95.81 114 ASN A O 1
ATOM 948 N N . PHE A 1 115 ? -3.295 -3.572 13.480 1.00 97.81 115 PHE A N 1
ATOM 949 C CA . PHE A 1 115 ? -3.591 -3.793 12.071 1.00 97.81 115 PHE A CA 1
ATOM 950 C C . PHE A 1 115 ? -4.678 -2.840 11.599 1.00 97.81 115 PHE A C 1
ATOM 952 O O . PHE A 1 115 ? -5.606 -2.530 12.341 1.00 97.81 115 PHE A O 1
ATOM 959 N N . ALA A 1 116 ? -4.581 -2.431 10.340 1.00 97.94 116 ALA A N 1
ATOM 960 C CA . ALA A 1 116 ? -5.712 -1.931 9.577 1.00 97.94 116 ALA A CA 1
ATOM 961 C C . ALA A 1 116 ? -6.231 -3.069 8.695 1.00 97.94 116 ALA A C 1
ATOM 963 O O . ALA A 1 116 ? -5.463 -3.688 7.959 1.00 97.94 116 ALA A O 1
ATOM 964 N N . ILE A 1 117 ? -7.524 -3.358 8.800 1.00 97.94 117 ILE A N 1
ATOM 965 C CA . ILE A 1 117 ? -8.207 -4.444 8.095 1.00 97.94 117 ILE A CA 1
ATOM 966 C C . ILE A 1 117 ? -9.251 -3.821 7.180 1.00 97.94 117 ILE A C 1
ATOM 968 O O . ILE A 1 117 ? -10.165 -3.139 7.657 1.00 97.94 117 ILE A O 1
ATOM 972 N N . TYR A 1 118 ? -9.135 -4.042 5.874 1.00 97.31 118 TYR A N 1
ATOM 973 C CA . TYR A 1 118 ? -10.109 -3.536 4.919 1.00 97.31 118 TYR A CA 1
ATOM 974 C C . TYR A 1 118 ? -11.484 -4.160 5.156 1.00 97.31 118 TYR A C 1
ATOM 976 O O . TYR A 1 118 ? -11.644 -5.369 5.280 1.00 97.31 118 TYR A O 1
ATOM 984 N N . GLN A 1 119 ? -12.497 -3.303 5.188 1.00 96.81 119 GLN A N 1
ATOM 985 C CA . GLN A 1 119 ? -13.892 -3.711 5.080 1.00 96.81 119 GLN A CA 1
ATOM 986 C C . GLN A 1 119 ? -14.256 -3.850 3.599 1.00 96.81 119 GLN A C 1
ATOM 988 O O . GLN A 1 119 ? -13.541 -3.346 2.734 1.00 96.81 119 GLN A O 1
ATOM 993 N N . LEU A 1 120 ? -15.402 -4.458 3.278 1.00 93.69 120 LEU A N 1
ATOM 994 C CA . LEU A 1 120 ? -15.830 -4.665 1.885 1.00 93.69 120 LEU A CA 1
ATOM 995 C C . LEU A 1 120 ? -15.778 -3.374 1.044 1.00 93.69 120 LEU A C 1
ATOM 997 O O . LEU A 1 120 ? -15.252 -3.362 -0.068 1.00 93.69 120 LEU A O 1
ATOM 1001 N N . LYS A 1 121 ? -16.259 -2.264 1.616 1.00 95.44 121 LYS A N 1
ATOM 1002 C CA . LYS A 1 121 ? -16.197 -0.933 0.998 1.00 95.44 121 LYS A CA 1
ATOM 1003 C C . LYS A 1 121 ? -14.753 -0.485 0.748 1.00 95.44 121 LYS A C 1
ATOM 1005 O O . LYS A 1 121 ? -14.464 0.115 -0.282 1.00 95.44 121 LYS A O 1
ATOM 1010 N N . GLY A 1 122 ? -13.850 -0.762 1.683 1.00 95.88 122 GLY A N 1
ATOM 1011 C CA . GLY A 1 122 ? -12.432 -0.446 1.550 1.00 95.88 122 GLY A CA 1
ATOM 1012 C C . GLY A 1 122 ? -11.702 -1.317 0.541 1.00 95.88 122 GLY A C 1
ATOM 1013 O O . GLY A 1 122 ? -10.857 -0.786 -0.159 1.00 95.88 122 GLY A O 1
ATOM 1014 N N . ILE A 1 123 ? -12.054 -2.598 0.394 1.00 94.25 123 ILE A N 1
ATOM 1015 C CA . ILE A 1 123 ? -11.499 -3.455 -0.668 1.00 94.25 123 ILE A CA 1
ATOM 1016 C C . ILE A 1 123 ? -11.848 -2.870 -2.042 1.00 94.25 123 ILE A C 1
ATOM 1018 O O . ILE A 1 123 ? -10.983 -2.775 -2.910 1.00 94.25 123 ILE A O 1
ATOM 1022 N N . PHE A 1 124 ? -13.096 -2.424 -2.224 1.00 92.88 124 PHE A N 1
ATOM 1023 C CA . PHE A 1 124 ? -13.547 -1.813 -3.477 1.00 92.88 124 PHE A CA 1
ATOM 1024 C C . PHE A 1 124 ? -12.788 -0.516 -3.808 1.00 92.88 124 PHE A C 1
ATOM 1026 O O . PHE A 1 124 ? -12.347 -0.330 -4.937 1.00 92.88 124 PHE A O 1
ATOM 1033 N N . TRP A 1 125 ? -12.591 0.359 -2.817 1.00 95.81 125 TRP A N 1
ATOM 1034 C CA . TRP A 1 125 ? -11.887 1.640 -2.985 1.00 95.81 125 TRP A CA 1
ATOM 1035 C C . TRP A 1 125 ? -10.388 1.575 -2.664 1.00 95.81 125 TRP A C 1
ATOM 1037 O O . TRP A 1 125 ? -9.733 2.612 -2.590 1.00 95.81 125 TRP A O 1
ATOM 1047 N N . GLY A 1 126 ? -9.825 0.381 -2.465 1.00 95.25 126 GLY A N 1
ATOM 1048 C CA . GLY A 1 126 ? -8.529 0.209 -1.808 1.00 95.25 126 GLY A CA 1
ATOM 1049 C C . GLY A 1 126 ? -7.400 0.963 -2.497 1.00 95.25 126 GLY A C 1
ATOM 1050 O O . GLY A 1 126 ? -6.666 1.690 -1.837 1.00 95.25 126 GLY A O 1
ATOM 1051 N N . ASN A 1 127 ? -7.324 0.885 -3.828 1.00 95.31 127 ASN A N 1
ATOM 1052 C CA . ASN A 1 127 ? -6.301 1.593 -4.602 1.00 95.31 127 ASN A CA 1
ATOM 1053 C C . ASN A 1 127 ? -6.423 3.118 -4.492 1.00 95.31 127 ASN A C 1
ATOM 1055 O O . ASN A 1 127 ? -5.407 3.805 -4.456 1.00 95.31 127 ASN A O 1
ATOM 1059 N N . SER A 1 128 ? -7.642 3.651 -4.379 1.00 97.19 128 SER A N 1
ATOM 1060 C CA . SER A 1 128 ? -7.858 5.080 -4.130 1.00 97.19 128 SER A CA 1
ATOM 1061 C C . SER A 1 128 ? -7.388 5.481 -2.731 1.00 97.19 128 SER A C 1
ATOM 1063 O O . SER A 1 128 ? -6.795 6.542 -2.570 1.00 97.19 128 SER A O 1
ATOM 1065 N N . LEU A 1 129 ? -7.601 4.623 -1.729 1.00 97.69 129 LEU A N 1
ATOM 1066 C CA . LEU A 1 129 ? -7.128 4.852 -0.359 1.00 97.69 129 LEU A CA 1
ATOM 1067 C C . LEU A 1 129 ? -5.597 4.780 -0.269 1.00 97.69 129 LEU A C 1
ATOM 1069 O O . LEU A 1 129 ? -4.990 5.579 0.437 1.00 97.69 129 LEU A O 1
ATOM 1073 N N . VAL A 1 130 ? -4.969 3.851 -0.999 1.00 97.00 130 VAL A N 1
ATOM 1074 C CA . VAL A 1 130 ? -3.504 3.779 -1.106 1.00 97.00 130 VAL A CA 1
ATOM 1075 C C . VAL A 1 130 ? -2.960 5.046 -1.764 1.00 97.00 130 VAL A C 1
ATOM 1077 O O . VAL A 1 130 ? -2.053 5.669 -1.218 1.00 97.00 130 VAL A O 1
ATOM 1080 N N . ALA A 1 131 ? -3.530 5.464 -2.899 1.00 96.56 131 ALA A N 1
ATOM 1081 C CA . ALA A 1 131 ? -3.094 6.665 -3.611 1.00 96.56 131 ALA A CA 1
ATOM 1082 C C . ALA A 1 131 ? -3.184 7.924 -2.734 1.00 96.56 131 ALA A C 1
ATOM 1084 O O . ALA A 1 131 ? -2.247 8.716 -2.710 1.00 96.56 131 ALA A O 1
ATOM 1085 N N . ASP A 1 132 ? -4.264 8.062 -1.963 1.00 97.38 132 ASP A N 1
ATOM 1086 C CA . ASP A 1 132 ? -4.471 9.174 -1.032 1.00 97.38 132 ASP A CA 1
ATOM 1087 C C . ASP A 1 132 ? -3.395 9.239 0.072 1.00 97.38 132 ASP A C 1
ATOM 1089 O O . ASP A 1 132 ? -2.888 10.319 0.379 1.00 97.38 132 ASP A O 1
ATOM 1093 N N . ILE A 1 133 ? -2.968 8.092 0.618 1.00 96.94 133 ILE A N 1
ATOM 1094 C CA . ILE A 1 133 ? -1.848 8.032 1.574 1.00 96.94 133 ILE A CA 1
ATOM 1095 C C . ILE A 1 133 ? -0.517 8.396 0.908 1.00 96.94 133 ILE A C 1
ATOM 1097 O O . ILE A 1 133 ? 0.266 9.155 1.478 1.00 96.94 133 ILE A O 1
ATOM 1101 N N . ILE A 1 134 ? -0.245 7.889 -0.295 1.00 95.62 134 ILE A N 1
ATOM 1102 C CA . ILE A 1 134 ? 0.997 8.202 -1.017 1.00 95.62 134 ILE A CA 1
ATOM 1103 C C . ILE A 1 134 ? 1.069 9.693 -1.366 1.00 95.62 134 ILE A C 1
ATOM 1105 O O . ILE A 1 134 ? 2.116 10.318 -1.190 1.00 95.62 134 ILE A O 1
ATOM 1109 N N . GLU A 1 135 ? -0.044 10.285 -1.791 1.00 94.38 135 GLU A N 1
ATOM 1110 C CA . GLU A 1 135 ? -0.132 11.714 -2.079 1.00 94.38 135 GLU A CA 1
ATOM 1111 C C . GLU A 1 135 ? 0.035 12.566 -0.813 1.00 94.38 135 GLU A C 1
ATOM 1113 O O . GLU A 1 135 ? 0.741 13.576 -0.837 1.00 94.38 135 GLU A O 1
ATOM 1118 N N . LEU A 1 136 ? -0.546 12.143 0.316 1.00 93.94 136 LEU A N 1
ATOM 1119 C CA . LEU A 1 136 ? -0.342 12.789 1.614 1.00 93.94 136 LEU A CA 1
ATOM 1120 C C . LEU A 1 136 ? 1.144 12.845 1.985 1.00 93.94 136 LEU A C 1
ATOM 1122 O O . LEU A 1 136 ? 1.617 13.891 2.424 1.00 93.94 136 LEU A O 1
ATOM 1126 N N . ILE A 1 137 ? 1.878 11.745 1.801 1.00 89.88 137 ILE A N 1
ATOM 1127 C CA . ILE A 1 137 ? 3.316 11.703 2.091 1.00 89.88 137 ILE A CA 1
ATOM 1128 C C . ILE A 1 137 ? 4.066 12.642 1.143 1.00 89.88 137 ILE A C 1
ATOM 1130 O O . ILE A 1 137 ? 4.846 13.468 1.606 1.00 89.88 137 ILE A O 1
ATOM 1134 N N . GLY A 1 138 ? 3.784 12.576 -0.163 1.00 85.31 138 GLY A N 1
ATOM 1135 C CA . GLY A 1 138 ? 4.440 13.411 -1.174 1.00 85.31 138 GLY A CA 1
ATOM 1136 C C . GLY A 1 138 ? 4.249 14.920 -0.979 1.00 85.31 138 GLY A C 1
ATOM 1137 O O . GLY A 1 138 ? 5.113 15.687 -1.379 1.00 85.31 138 GLY A O 1
ATOM 1138 N N . ARG A 1 139 ? 3.150 15.356 -0.346 1.00 83.06 139 ARG A N 1
ATOM 1139 C CA . ARG A 1 139 ? 2.890 16.773 -0.016 1.00 83.06 139 ARG A CA 1
ATOM 1140 C C . ARG A 1 139 ? 3.586 17.262 1.262 1.00 83.06 139 ARG A C 1
ATOM 1142 O O . ARG A 1 139 ? 3.634 18.467 1.486 1.00 83.06 139 ARG A O 1
ATOM 1149 N N . ASN A 1 140 ? 4.035 16.352 2.127 1.00 74.19 140 ASN A N 1
ATOM 1150 C CA . ASN A 1 140 ? 4.632 16.665 3.434 1.00 74.19 140 ASN A CA 1
ATOM 1151 C C . ASN A 1 140 ? 6.165 16.528 3.455 1.00 74.19 140 ASN A C 1
ATOM 1153 O O . ASN A 1 140 ? 6.770 16.632 4.527 1.00 74.19 140 ASN A O 1
ATOM 1157 N N . LEU A 1 141 ? 6.762 16.292 2.288 1.00 65.38 141 LEU A N 1
ATOM 1158 C CA . LEU A 1 141 ? 8.199 16.212 2.028 1.00 65.38 141 LEU A CA 1
ATOM 1159 C C . LEU A 1 141 ? 8.652 17.441 1.243 1.00 65.38 141 LEU A C 1
ATOM 1161 O O . LEU A 1 141 ? 9.778 17.904 1.520 1.00 65.38 141 LEU A O 1
#

Radius of gyration: 16.61 Å; chains: 1; bounding box: 36×42×45 Å

Secondary structure (DSSP, 8-state):
----EEEETTEEE-SS---HHHHHHHTT--B---STT-EEEETTEEEEE-SSS-EEEEEPPHHHHHHHHHHHHTTSSEEEHHHHHTTS-HHHHHHHHHHHHHHHHTTSEEEETTEEEE-HHHHHTHHHHHHHHHHHHHH--